Protein AF-A0AA88T5S4-F1 (afdb_monomer)

pLDDT: mean 87.25, std 14.92, range [42.31, 97.31]

Nearest PDB structures (foldseek):
  2m0r-assembly1_A  TM=7.352E-01  e=1.788E-03  Homo sapiens
  9bcf-assembly2_B  TM=6.773E-01  e=2.153E-01  Crocodylus porosus
  1xvj-assembly1_B  TM=6.888E-01  e=2.770E-01  Rattus norvegicus
  1rtp-assembly3_3  TM=6.844E-01  e=4.586E-01  Rattus rattus
  3fs7-assembly1_A  TM=6.512E-01  e=4.043E-01  Gallus gallus

Sequence (102 aa):
MAPKYTDLELAINTIVTQFHAASANEAPTLTVKEFQEMLSKELPSVNPKDEEGLNQMLKEMEVPEGQGVTFENFWKLVNSIASTQCGLLQKDKSVKCTCLLL

Mean predicted aligned error: 7.41 Å

Structure (mmCIF, N/CA/C/O backbone):
data_AF-A0AA88T5S4-F1
#
_entry.id   AF-A0AA88T5S4-F1
#
loop_
_atom_site.group_PDB
_atom_site.id
_atom_si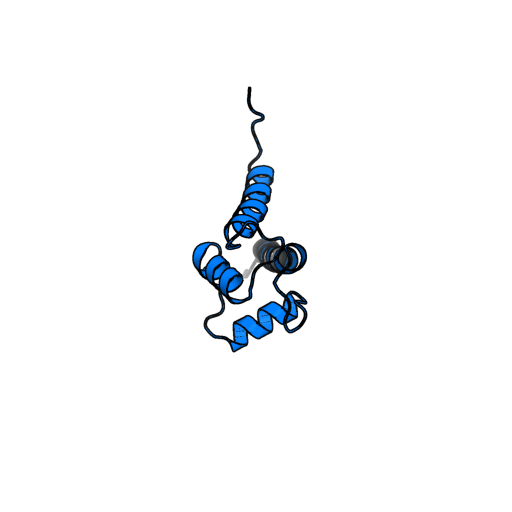te.type_symbol
_atom_site.label_atom_id
_atom_site.label_alt_id
_atom_site.label_comp_id
_atom_site.label_asym_id
_atom_site.label_entity_id
_atom_site.label_seq_id
_atom_site.pdbx_PDB_ins_code
_atom_site.Cartn_x
_atom_site.Cartn_y
_atom_site.Cartn_z
_atom_site.occupancy
_atom_site.B_iso_or_equiv
_atom_site.auth_seq_id
_atom_site.auth_comp_id
_atom_site.auth_asym_id
_atom_site.auth_atom_id
_atom_site.pdbx_PDB_model_num
ATOM 1 N N . MET A 1 1 ? 6.287 5.966 -32.352 1.00 54.28 1 MET A N 1
ATOM 2 C CA . MET A 1 1 ? 6.233 4.763 -31.494 1.00 54.28 1 MET A CA 1
ATOM 3 C C . MET A 1 1 ? 6.008 5.242 -30.074 1.00 54.28 1 MET A C 1
ATOM 5 O O . MET A 1 1 ? 6.761 6.104 -29.644 1.00 54.28 1 MET A O 1
ATOM 9 N N . ALA A 1 2 ? 4.963 4.775 -29.389 1.00 57.81 2 ALA A N 1
ATOM 10 C CA . ALA A 1 2 ? 4.841 5.027 -27.953 1.00 57.81 2 ALA A CA 1
ATOM 11 C C . ALA A 1 2 ? 6.004 4.315 -27.230 1.00 57.81 2 ALA A C 1
ATOM 13 O O . ALA A 1 2 ? 6.386 3.225 -27.673 1.00 57.81 2 ALA A O 1
ATOM 14 N N . PRO A 1 3 ? 6.609 4.916 -26.192 1.00 68.38 3 PRO A N 1
ATOM 15 C CA . PRO A 1 3 ? 7.680 4.268 -25.445 1.00 68.38 3 PRO A CA 1
ATOM 16 C C . PRO A 1 3 ? 7.172 2.946 -24.855 1.00 68.38 3 PRO A C 1
ATOM 18 O O . PRO A 1 3 ? 6.089 2.886 -24.275 1.00 68.38 3 PRO A O 1
ATOM 21 N N . LYS A 1 4 ? 7.936 1.867 -25.052 1.00 85.81 4 LYS A N 1
ATOM 22 C CA . LYS A 1 4 ? 7.633 0.564 -24.457 1.00 85.81 4 LYS A CA 1
ATOM 23 C C . LYS A 1 4 ? 8.149 0.576 -23.022 1.00 85.81 4 LYS A C 1
ATOM 25 O O . LYS A 1 4 ? 9.354 0.478 -22.819 1.00 85.81 4 LYS A O 1
ATOM 30 N N . TYR A 1 5 ? 7.240 0.711 -22.064 1.00 90.25 5 TYR A N 1
ATOM 31 C CA . TYR A 1 5 ? 7.565 0.617 -20.644 1.00 90.25 5 TYR A CA 1
ATOM 32 C C . TYR A 1 5 ? 8.008 -0.804 -20.276 1.00 90.25 5 TYR A C 1
ATOM 34 O O . TYR A 1 5 ? 7.487 -1.790 -20.806 1.00 90.25 5 TYR A O 1
ATOM 42 N N . THR A 1 6 ? 8.980 -0.897 -19.376 1.00 95.12 6 THR A N 1
ATOM 43 C CA . THR A 1 6 ? 9.389 -2.137 -18.707 1.00 95.12 6 THR A CA 1
ATOM 44 C C . THR A 1 6 ? 8.353 -2.565 -17.667 1.00 95.12 6 THR A C 1
ATOM 46 O O . THR A 1 6 ? 7.555 -1.753 -17.200 1.00 95.12 6 THR A O 1
ATOM 49 N N . ASP A 1 7 ? 8.397 -3.829 -17.241 1.00 95.75 7 ASP A N 1
ATOM 50 C CA . ASP A 1 7 ? 7.475 -4.347 -16.220 1.00 95.75 7 ASP A CA 1
ATOM 51 C C . ASP A 1 7 ? 7.573 -3.572 -14.894 1.00 95.75 7 ASP A C 1
ATOM 53 O O . ASP A 1 7 ? 6.567 -3.364 -14.221 1.00 95.75 7 ASP A O 1
ATOM 57 N N . LEU A 1 8 ? 8.768 -3.080 -14.539 1.00 96.31 8 LEU A N 1
ATOM 58 C CA . LEU A 1 8 ? 8.971 -2.264 -13.338 1.00 96.31 8 LEU A CA 1
ATOM 59 C C . LEU A 1 8 ? 8.347 -0.870 -13.474 1.00 96.31 8 LEU A C 1
ATOM 61 O O . LEU A 1 8 ? 7.690 -0.402 -12.547 1.00 96.31 8 LEU A O 1
ATOM 65 N N . GLU A 1 9 ? 8.506 -0.218 -14.627 1.00 95.38 9 GLU A N 1
ATOM 66 C CA . GLU A 1 9 ? 7.854 1.070 -14.895 1.00 95.38 9 GLU A CA 1
ATOM 67 C C . GLU A 1 9 ? 6.327 0.928 -14.909 1.00 95.38 9 GLU A C 1
ATOM 69 O O . GLU A 1 9 ? 5.623 1.780 -14.367 1.00 95.38 9 GLU A O 1
ATOM 74 N N . LEU A 1 10 ? 5.808 -0.169 -15.470 1.00 95.75 10 LEU A N 1
ATOM 75 C CA . LEU A 1 10 ? 4.378 -0.479 -15.456 1.00 95.75 10 LEU A CA 1
ATOM 76 C C . LEU A 1 10 ? 3.862 -0.758 -14.042 1.00 95.75 10 LEU A C 1
ATOM 78 O O . LEU A 1 10 ? 2.770 -0.302 -13.700 1.00 95.75 10 LEU A O 1
ATOM 82 N N . ALA A 1 11 ? 4.632 -1.455 -13.205 1.00 96.12 11 ALA A N 1
ATOM 83 C CA . ALA A 1 11 ? 4.273 -1.682 -11.808 1.00 96.12 11 ALA A CA 1
ATOM 84 C C . ALA A 1 11 ? 4.196 -0.360 -11.031 1.00 96.12 11 ALA A C 1
ATOM 86 O O . ALA A 1 11 ? 3.203 -0.113 -10.349 1.00 96.12 11 ALA A O 1
ATOM 87 N N . ILE A 1 12 ? 5.185 0.526 -11.191 1.00 96.38 12 ILE A N 1
ATOM 88 C CA . ILE A 1 12 ? 5.176 1.860 -10.569 1.00 96.38 12 ILE A CA 1
ATOM 89 C C . ILE A 1 12 ? 3.969 2.672 -11.054 1.00 96.38 12 ILE A C 1
ATOM 91 O O . ILE A 1 12 ? 3.241 3.233 -10.237 1.00 96.38 12 ILE A O 1
ATOM 95 N N . ASN A 1 13 ? 3.716 2.689 -12.365 1.00 95.38 13 ASN A N 1
ATOM 96 C CA . ASN A 1 13 ? 2.555 3.368 -12.940 1.00 95.38 13 ASN A CA 1
ATOM 97 C C . ASN A 1 13 ? 1.240 2.812 -12.367 1.00 95.38 13 ASN A C 1
ATOM 99 O O . ASN A 1 13 ? 0.359 3.576 -11.982 1.00 95.38 13 ASN A O 1
ATOM 103 N N . THR A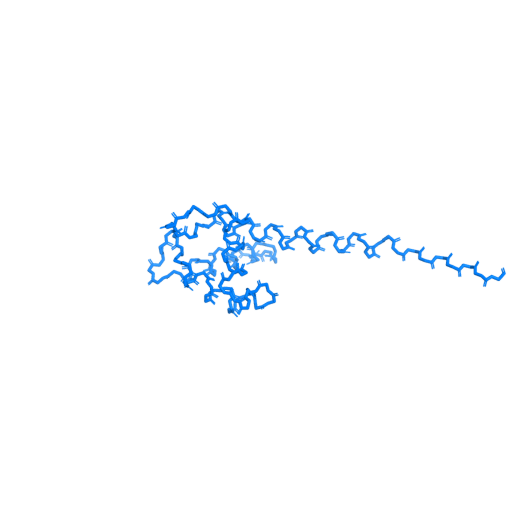 1 14 ? 1.132 1.489 -12.230 1.00 96.38 14 THR A N 1
ATOM 104 C CA . THR A 1 14 ? -0.045 0.842 -11.638 1.00 96.38 14 THR A CA 1
ATOM 105 C C . THR A 1 14 ? -0.252 1.293 -10.194 1.00 96.38 14 THR A C 1
ATOM 107 O O . THR A 1 14 ? -1.358 1.688 -9.847 1.00 96.38 14 THR A O 1
ATOM 110 N N . ILE A 1 15 ? 0.801 1.314 -9.371 1.00 96.25 15 ILE A N 1
ATOM 111 C CA . ILE A 1 15 ? 0.716 1.756 -7.969 1.00 96.25 15 ILE A CA 1
ATOM 112 C C . ILE A 1 15 ? 0.184 3.194 -7.879 1.00 96.25 15 ILE A C 1
ATOM 114 O O . ILE A 1 15 ? -0.732 3.467 -7.105 1.00 96.25 15 ILE A O 1
ATOM 118 N N . VAL A 1 16 ? 0.728 4.104 -8.692 1.00 95.25 16 VAL A N 1
ATOM 119 C CA . VAL A 1 16 ? 0.308 5.515 -8.715 1.00 95.25 16 VAL A CA 1
ATOM 120 C C . VAL A 1 16 ? -1.127 5.659 -9.227 1.00 95.25 16 VAL A C 1
ATOM 122 O O . VAL A 1 16 ? -1.940 6.347 -8.612 1.00 95.25 16 VAL A O 1
ATOM 125 N N . THR A 1 17 ? -1.456 4.984 -10.329 1.00 94.50 17 THR A N 1
ATOM 126 C CA . THR A 1 17 ? -2.769 5.082 -10.977 1.00 94.50 17 THR A CA 1
ATOM 127 C C . THR A 1 17 ? -3.880 4.531 -10.092 1.00 94.50 17 THR A C 1
ATOM 129 O O . THR A 1 17 ? -4.923 5.168 -9.979 1.00 94.50 17 THR A O 1
ATOM 132 N N . GLN A 1 18 ? -3.671 3.387 -9.430 1.00 95.31 18 GLN A N 1
ATOM 133 C CA . GLN A 1 18 ? -4.695 2.814 -8.552 1.00 95.31 18 GLN A CA 1
ATOM 134 C C . GLN A 1 18 ? -4.944 3.686 -7.321 1.00 95.31 18 GLN A C 1
ATOM 136 O O . GLN A 1 18 ? -6.096 3.868 -6.933 1.00 95.31 18 GLN A O 1
ATOM 141 N N . PHE A 1 19 ? -3.892 4.284 -6.751 1.00 95.25 19 PHE A N 1
ATOM 142 C CA . PHE A 1 19 ? -4.052 5.231 -5.650 1.00 95.25 19 PHE A CA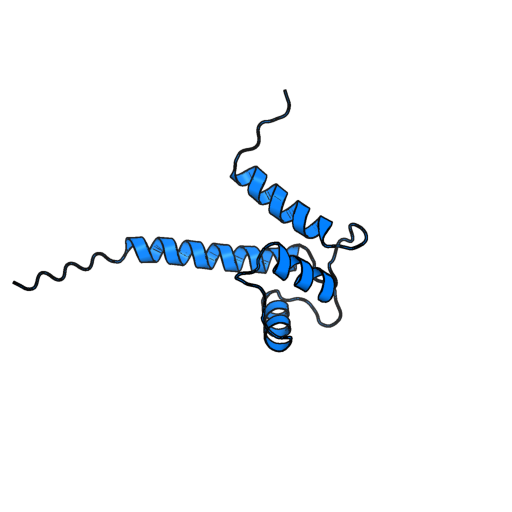 1
ATOM 143 C C . PHE A 1 19 ? -4.876 6.453 -6.070 1.00 95.25 19 PHE A C 1
ATOM 145 O O . PHE A 1 19 ? -5.833 6.813 -5.389 1.00 95.25 19 PHE A O 1
ATOM 152 N N . HIS A 1 20 ? -4.557 7.061 -7.217 1.00 93.62 20 HIS A N 1
ATOM 153 C CA . HIS A 1 20 ? -5.325 8.199 -7.730 1.00 93.62 20 HIS A CA 1
ATOM 154 C C . HIS A 1 20 ? -6.782 7.830 -8.038 1.00 93.62 20 HIS A C 1
ATOM 156 O O . HIS A 1 20 ? -7.694 8.566 -7.655 1.00 93.62 20 HIS A O 1
ATOM 162 N N . ALA A 1 21 ? -7.008 6.677 -8.675 1.00 93.69 21 ALA A N 1
ATOM 163 C CA . ALA A 1 21 ? -8.336 6.203 -9.060 1.00 93.69 21 ALA A CA 1
ATOM 164 C C . ALA A 1 21 ? -9.232 5.835 -7.865 1.00 93.69 21 ALA A C 1
ATOM 166 O O . ALA A 1 21 ? -10.452 5.797 -8.014 1.00 93.69 21 ALA A O 1
ATOM 167 N N . ALA A 1 22 ? -8.649 5.559 -6.695 1.00 94.56 22 ALA A N 1
ATOM 168 C CA . ALA A 1 22 ? -9.399 5.282 -5.474 1.00 94.56 22 ALA A CA 1
ATOM 169 C C . ALA A 1 22 ? -10.021 6.538 -4.842 1.00 94.56 22 ALA A C 1
ATOM 171 O O . ALA A 1 22 ? -10.930 6.421 -4.024 1.00 94.56 22 ALA A O 1
ATOM 172 N N . SER A 1 23 ? -9.547 7.733 -5.201 1.00 90.81 23 SER A N 1
ATOM 173 C CA . SER A 1 23 ? -10.107 8.982 -4.686 1.00 90.81 23 SER A CA 1
ATOM 174 C C . SER A 1 23 ? -11.350 9.384 -5.484 1.00 90.81 23 SER A C 1
ATOM 176 O O . SER A 1 23 ? -11.340 9.376 -6.716 1.00 90.81 23 SER A O 1
ATOM 178 N N . ALA A 1 24 ? -12.420 9.806 -4.808 1.00 78.94 24 ALA A N 1
ATOM 179 C CA . ALA A 1 24 ? -13.687 10.141 -5.462 1.00 78.94 24 ALA A CA 1
ATOM 180 C C . ALA A 1 24 ? -13.618 11.356 -6.417 1.00 78.94 24 ALA A C 1
ATOM 182 O O . ALA A 1 24 ? -14.591 11.610 -7.122 1.00 78.94 24 ALA A O 1
ATOM 183 N N . ASN A 1 25 ? -12.506 12.107 -6.454 1.00 81.56 25 ASN A N 1
ATOM 184 C CA . ASN A 1 25 ? -12.318 13.304 -7.292 1.00 81.56 25 ASN A CA 1
ATOM 185 C C . ASN A 1 25 ? -10.852 13.534 -7.719 1.00 81.56 25 ASN A C 1
ATOM 187 O O . ASN A 1 25 ? -10.423 14.684 -7.812 1.00 81.56 25 ASN A O 1
ATOM 191 N N . GLU A 1 26 ? -10.054 12.477 -7.890 1.00 78.88 26 GLU A N 1
ATOM 192 C CA . GLU A 1 26 ? -8.600 12.604 -8.141 1.00 78.88 26 GLU A CA 1
ATOM 193 C C . GLU A 1 26 ? -7.883 13.447 -7.063 1.00 78.88 26 GLU A C 1
ATOM 195 O O . GLU A 1 26 ? -6.896 14.142 -7.317 1.00 78.88 26 GLU A O 1
ATOM 200 N N . ALA A 1 27 ? -8.414 13.401 -5.838 1.00 87.75 27 ALA A N 1
ATOM 201 C CA . ALA A 1 27 ? -7.903 14.140 -4.702 1.00 87.75 27 ALA A CA 1
ATOM 202 C C . ALA A 1 27 ? -6.488 13.654 -4.336 1.00 87.75 27 ALA A C 1
ATOM 204 O O . ALA A 1 27 ? -6.158 12.481 -4.520 1.00 87.75 27 ALA A O 1
ATOM 205 N N . PRO A 1 28 ? -5.640 14.527 -3.762 1.00 90.19 28 PRO A N 1
ATOM 206 C CA . PRO A 1 28 ? -4.278 14.157 -3.371 1.00 90.19 28 PRO A CA 1
ATOM 207 C C . PRO A 1 28 ? -4.226 13.178 -2.184 1.00 90.19 28 PRO A C 1
ATOM 209 O O . PRO A 1 28 ? -3.150 12.687 -1.833 1.00 90.19 28 PRO A O 1
ATOM 212 N N . THR A 1 29 ? -5.364 12.924 -1.536 1.00 95.00 29 THR A N 1
ATOM 213 C CA . THR A 1 29 ? -5.493 12.034 -0.384 1.00 95.00 29 THR A CA 1
ATOM 214 C C . THR A 1 29 ? -6.738 11.165 -0.505 1.00 95.00 29 THR A C 1
ATOM 216 O O . THR A 1 29 ? -7.718 11.545 -1.145 1.00 95.00 29 THR A O 1
ATOM 219 N N . LEU A 1 30 ? -6.695 10.009 0.152 1.00 96.56 30 LEU A N 1
ATOM 220 C CA . LEU A 1 30 ? -7.833 9.115 0.324 1.00 96.56 30 LEU A CA 1
ATOM 221 C C . LEU A 1 30 ? -8.404 9.277 1.726 1.00 96.56 30 LEU A C 1
ATOM 223 O O . LEU A 1 30 ? -7.670 9.319 2.714 1.00 96.56 30 LEU A O 1
ATOM 227 N N . THR A 1 31 ? -9.721 9.310 1.849 1.00 95.50 31 THR A N 1
ATOM 228 C CA . THR A 1 31 ? -10.367 9.044 3.135 1.00 95.50 31 THR A CA 1
ATOM 229 C C . THR A 1 31 ? -10.043 7.620 3.594 1.00 95.50 31 THR A C 1
ATOM 231 O O . THR A 1 31 ? -9.711 6.748 2.792 1.00 95.50 31 THR A O 1
ATOM 234 N N . VAL A 1 32 ? -10.176 7.349 4.896 1.00 93.94 32 VAL A N 1
ATOM 235 C CA . VAL A 1 32 ? -9.969 5.994 5.445 1.00 93.94 32 VAL A CA 1
ATOM 236 C C . VAL A 1 32 ? -10.852 4.960 4.736 1.00 93.94 32 VAL A C 1
ATOM 238 O O . VAL A 1 32 ? -10.408 3.847 4.469 1.00 93.94 32 VAL A O 1
ATOM 241 N N . LYS A 1 33 ? -12.077 5.351 4.371 1.00 93.94 33 LYS A N 1
ATOM 242 C CA . LYS A 1 33 ? -13.018 4.491 3.656 1.00 93.94 33 LYS A CA 1
ATOM 243 C C . LYS A 1 33 ? -12.563 4.196 2.223 1.00 93.94 33 LYS A C 1
ATOM 245 O O . LYS A 1 33 ? -12.506 3.032 1.847 1.00 93.94 33 LYS A O 1
ATOM 250 N N . GLU A 1 34 ? -12.202 5.219 1.448 1.00 95.94 34 GLU A N 1
ATOM 251 C CA . GLU A 1 34 ? -11.672 5.039 0.083 1.00 95.94 34 GLU A CA 1
ATOM 252 C C . GLU A 1 34 ? -10.396 4.190 0.090 1.00 95.94 34 GLU A C 1
ATOM 254 O O . GLU A 1 34 ? -10.221 3.303 -0.744 1.00 95.94 34 GLU A O 1
ATOM 259 N N . PHE A 1 35 ? -9.526 4.405 1.080 1.00 96.06 35 PHE A N 1
ATOM 260 C CA . PHE A 1 35 ? -8.330 3.594 1.265 1.00 96.06 35 PHE A CA 1
ATOM 261 C C . PHE A 1 35 ? -8.671 2.126 1.559 1.00 96.06 35 PHE A C 1
ATOM 263 O O . PHE A 1 35 ? -8.108 1.230 0.932 1.00 96.06 35 PHE A O 1
ATOM 270 N N . GLN A 1 36 ? -9.624 1.856 2.454 1.00 95.06 36 GLN A N 1
ATOM 271 C CA . GLN A 1 36 ? -10.069 0.493 2.762 1.00 95.06 36 GLN A CA 1
ATOM 272 C C . GLN A 1 36 ? -10.716 -0.201 1.549 1.00 95.06 36 GLN A C 1
ATOM 274 O O . GLN A 1 36 ? -10.492 -1.392 1.314 1.00 95.06 36 GLN A O 1
ATOM 279 N N . GLU A 1 37 ? -11.493 0.530 0.750 1.00 94.88 37 GLU A N 1
ATOM 280 C CA . GLU A 1 37 ? -12.069 0.024 -0.501 1.00 94.88 37 GLU A CA 1
ATOM 281 C C . GLU A 1 37 ? -10.970 -0.314 -1.522 1.00 94.88 37 GLU A C 1
ATOM 283 O O . GLU A 1 37 ? -10.990 -1.398 -2.113 1.00 94.88 37 GLU A O 1
ATOM 288 N N . MET A 1 38 ? -9.961 0.553 -1.663 1.00 95.81 38 MET A N 1
ATOM 289 C CA . MET A 1 38 ? -8.788 0.300 -2.505 1.00 95.81 38 MET A CA 1
ATOM 290 C C . MET A 1 38 ? -8.039 -0.961 -2.066 1.00 95.81 38 MET A C 1
ATOM 292 O O . MET A 1 38 ? -7.740 -1.812 -2.903 1.00 95.81 38 MET A O 1
ATOM 296 N N . LEU A 1 39 ? -7.767 -1.121 -0.765 1.00 95.75 39 LEU A N 1
ATOM 297 C CA . LEU A 1 39 ? -7.111 -2.319 -0.230 1.00 95.75 39 LEU A CA 1
ATOM 298 C C . LEU A 1 39 ? -7.919 -3.581 -0.523 1.00 95.75 39 LEU A C 1
ATOM 300 O O . LEU A 1 39 ? -7.362 -4.583 -0.964 1.00 95.75 39 LEU A O 1
ATOM 304 N N . SER A 1 40 ? -9.235 -3.523 -0.330 1.00 95.00 40 SER A N 1
ATOM 305 C CA . SER A 1 40 ? -10.126 -4.657 -0.586 1.00 95.00 40 SER A CA 1
ATOM 306 C C . SER A 1 40 ? -10.090 -5.109 -2.051 1.00 95.00 40 SER A C 1
ATOM 308 O O . SER A 1 40 ? -10.218 -6.302 -2.326 1.00 95.00 40 SER A O 1
ATOM 310 N N . LYS A 1 41 ? -9.912 -4.169 -2.986 1.00 94.81 41 LYS A N 1
ATOM 311 C CA . LYS A 1 41 ? -9.927 -4.423 -4.431 1.00 94.81 41 LYS A CA 1
ATOM 312 C C . LYS A 1 41 ? -8.558 -4.811 -4.991 1.00 94.81 41 LYS A C 1
ATOM 314 O O . LYS A 1 41 ? -8.455 -5.789 -5.725 1.00 94.81 41 LYS A O 1
ATOM 319 N N . GLU A 1 42 ? -7.525 -4.044 -4.659 1.00 95.31 42 GLU A N 1
ATOM 320 C CA . GLU A 1 42 ? -6.203 -4.145 -5.289 1.00 95.31 42 GLU A CA 1
ATOM 321 C C . GLU A 1 42 ? -5.220 -4.990 -4.462 1.00 95.31 42 GLU A C 1
ATOM 323 O O . GLU A 1 42 ? -4.298 -5.586 -5.015 1.00 95.31 42 GLU A O 1
ATOM 328 N N . LEU A 1 43 ? -5.412 -5.076 -3.139 1.00 95.06 43 LEU A N 1
ATOM 329 C CA . LEU A 1 43 ? -4.516 -5.784 -2.214 1.00 95.06 43 LEU A CA 1
ATOM 330 C C . LEU A 1 43 ? -5.297 -6.648 -1.194 1.00 95.06 43 LEU A C 1
ATOM 332 O O . LEU A 1 43 ? -5.095 -6.526 0.018 1.00 95.06 43 LEU A O 1
ATOM 336 N N . PRO A 1 44 ? -6.172 -7.573 -1.635 1.00 94.25 44 PRO A N 1
ATOM 337 C CA . PRO A 1 44 ? -7.077 -8.305 -0.741 1.00 94.25 44 PRO A CA 1
ATOM 338 C C . PRO A 1 44 ? -6.359 -9.169 0.309 1.00 94.25 44 PRO A C 1
ATOM 340 O O . PRO A 1 44 ? -6.933 -9.476 1.350 1.00 94.25 44 PRO A O 1
ATOM 343 N N . SER A 1 45 ? -5.107 -9.564 0.059 1.00 90.81 45 SER A N 1
ATOM 344 C CA . SER A 1 45 ? -4.297 -10.353 0.995 1.00 90.81 45 SER A CA 1
ATOM 345 C C . SER A 1 45 ? -3.764 -9.555 2.186 1.00 90.81 45 SER A C 1
ATOM 347 O O . SER A 1 45 ? -3.440 -10.162 3.205 1.00 90.81 45 SER A O 1
ATOM 349 N N . VAL A 1 46 ? -3.660 -8.227 2.068 1.00 89.62 46 VAL A N 1
ATOM 350 C CA . VAL A 1 46 ? -3.181 -7.345 3.148 1.00 89.62 46 VAL A CA 1
ATOM 351 C C . VAL A 1 46 ? -4.316 -6.545 3.780 1.00 89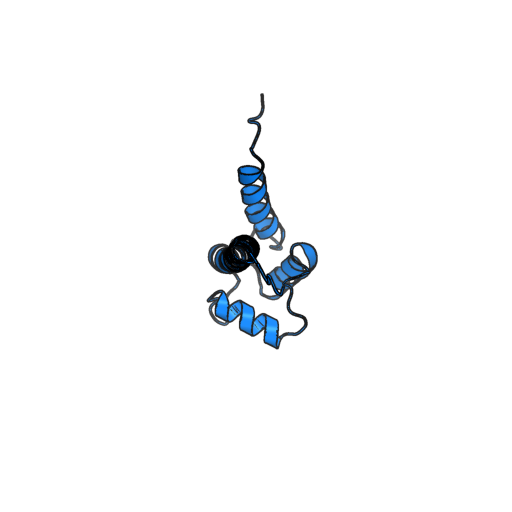.62 46 VAL A C 1
ATOM 353 O O . VAL A 1 46 ? -4.099 -5.887 4.789 1.00 89.62 46 VAL A O 1
ATOM 356 N N . ASN A 1 47 ? -5.520 -6.605 3.207 1.00 91.19 47 ASN A N 1
ATOM 357 C CA . ASN A 1 47 ? -6.680 -5.886 3.705 1.00 91.19 47 ASN A CA 1
ATOM 358 C C . ASN A 1 47 ? -7.050 -6.338 5.137 1.00 91.19 47 ASN A C 1
ATOM 360 O O . ASN A 1 47 ? -7.305 -7.531 5.351 1.00 91.19 47 ASN A O 1
ATOM 364 N N . PRO A 1 48 ? -7.107 -5.417 6.116 1.00 92.00 48 PRO A N 1
ATOM 365 C CA . PRO A 1 48 ? -7.557 -5.723 7.470 1.00 92.00 48 PRO A CA 1
ATOM 366 C C . PRO A 1 48 ? -8.997 -6.248 7.497 1.00 92.00 48 PRO A C 1
ATOM 368 O O . PRO A 1 48 ? -9.850 -5.809 6.727 1.00 92.00 48 PRO A O 1
ATOM 371 N N . LYS A 1 49 ? -9.281 -7.189 8.405 1.00 89.38 49 LYS A N 1
ATOM 372 C CA . LYS A 1 49 ? -10.619 -7.796 8.546 1.00 89.38 49 LYS A CA 1
ATOM 373 C C . LYS A 1 49 ? -11.563 -6.994 9.441 1.00 89.38 49 LYS A C 1
ATOM 375 O O . LYS A 1 49 ? -12.769 -7.217 9.392 1.00 89.38 49 LYS A O 1
ATOM 380 N N . ASP A 1 50 ? -11.014 -6.103 10.255 1.00 92.12 50 ASP A N 1
ATOM 381 C CA . ASP A 1 50 ? -11.724 -5.309 11.248 1.00 92.12 50 ASP A CA 1
ATOM 382 C C . ASP A 1 50 ? -11.146 -3.887 11.332 1.00 92.12 50 ASP A C 1
ATOM 384 O O . ASP A 1 50 ? -10.093 -3.570 10.769 1.00 92.12 50 ASP A O 1
ATOM 388 N N . GLU A 1 51 ? -11.878 -3.009 12.018 1.00 90.81 51 GLU A N 1
ATOM 389 C CA . GLU A 1 51 ? -11.492 -1.607 12.197 1.00 90.81 51 GLU A CA 1
ATOM 390 C C . GLU A 1 51 ? -10.231 -1.453 13.055 1.00 90.81 51 GLU A C 1
ATOM 392 O O . GLU A 1 51 ? -9.463 -0.515 12.854 1.00 90.81 51 GLU A O 1
ATOM 397 N N . GLU A 1 52 ? -9.983 -2.367 13.996 1.00 93.50 52 GLU A N 1
ATOM 398 C CA . GLU A 1 52 ? -8.793 -2.325 14.848 1.00 93.50 52 GLU A CA 1
ATOM 399 C C . GLU A 1 52 ? -7.518 -2.556 14.026 1.00 93.50 52 GLU A C 1
ATOM 401 O O . GLU A 1 52 ? -6.578 -1.760 14.107 1.00 93.50 52 GLU A O 1
ATOM 406 N N . GLY A 1 53 ? -7.516 -3.572 13.161 1.00 94.12 53 GLY A N 1
ATOM 407 C CA . GLY A 1 53 ? -6.427 -3.842 12.229 1.00 94.12 53 GLY A CA 1
ATOM 408 C C . GLY A 1 53 ? -6.222 -2.711 11.223 1.00 94.12 53 GLY A C 1
ATOM 409 O O . GLY A 1 53 ? -5.079 -2.371 10.913 1.00 94.12 53 GLY A O 1
ATOM 410 N N . LEU A 1 54 ? -7.302 -2.075 10.755 1.00 94.56 54 LEU A N 1
ATOM 411 C CA . LEU A 1 54 ? -7.203 -0.892 9.896 1.00 94.56 54 LEU A CA 1
ATOM 412 C C . LEU A 1 54 ? -6.556 0.284 10.630 1.00 94.56 54 LEU A C 1
ATOM 414 O O . LEU A 1 54 ? -5.628 0.898 10.106 1.00 94.56 54 LEU A O 1
ATOM 418 N N . ASN A 1 55 ? -6.983 0.567 11.858 1.00 93.38 55 ASN A N 1
ATOM 419 C CA . ASN A 1 55 ? -6.409 1.637 12.670 1.00 93.38 55 ASN A CA 1
ATOM 420 C C . ASN A 1 55 ? -4.928 1.391 12.980 1.00 93.38 55 ASN A C 1
ATOM 422 O O . ASN A 1 55 ? -4.129 2.328 12.949 1.00 93.38 55 ASN A O 1
ATOM 426 N N . GLN A 1 56 ? -4.545 0.142 13.247 1.00 94.56 56 GLN A N 1
ATOM 427 C CA . GLN A 1 56 ? -3.147 -0.231 13.449 1.00 94.56 56 GLN A CA 1
ATOM 428 C C . GLN A 1 56 ? -2.321 -0.025 12.171 1.00 94.56 56 GLN A C 1
ATOM 430 O O . GLN A 1 56 ? -1.255 0.588 12.227 1.00 94.56 56 GLN A O 1
ATOM 435 N N . MET A 1 57 ? -2.840 -0.442 11.014 1.00 95.44 57 MET A N 1
ATOM 436 C CA . MET A 1 57 ? -2.189 -0.219 9.720 1.00 95.44 57 MET A CA 1
ATOM 437 C C . MET A 1 57 ? -1.999 1.275 9.420 1.00 95.44 57 MET A C 1
ATOM 439 O O . MET A 1 57 ? -0.915 1.689 9.014 1.00 95.44 57 MET A O 1
ATOM 443 N N . LEU A 1 58 ? -3.019 2.106 9.659 1.00 96.00 58 LEU A N 1
ATOM 444 C CA . LEU A 1 58 ? -2.924 3.557 9.466 1.00 96.00 58 LEU A CA 1
ATOM 445 C C . LEU A 1 58 ? -1.843 4.184 10.360 1.00 96.00 58 LEU A C 1
ATOM 447 O O . LEU A 1 58 ? -1.109 5.061 9.904 1.00 96.00 58 LEU A O 1
ATOM 451 N N . LYS A 1 59 ? -1.698 3.706 11.602 1.00 95.19 59 LYS A N 1
ATOM 452 C CA . LYS A 1 59 ? -0.625 4.139 12.512 1.00 95.19 59 LYS A CA 1
ATOM 453 C C . LYS A 1 59 ? 0.759 3.730 12.013 1.00 95.19 59 LYS A C 1
ATOM 455 O O . LYS A 1 59 ? 1.672 4.546 12.061 1.00 95.19 59 LYS A O 1
ATOM 460 N N . GLU A 1 60 ? 0.920 2.509 11.509 1.00 94.25 60 GLU A N 1
ATOM 461 C CA . GLU A 1 60 ? 2.189 2.028 10.932 1.00 94.25 60 GLU A CA 1
ATOM 462 C C . GLU A 1 60 ? 2.590 2.795 9.668 1.00 94.25 60 GLU A C 1
ATOM 464 O O . GLU A 1 60 ? 3.773 3.003 9.404 1.00 94.25 60 GLU A O 1
ATOM 469 N N . MET A 1 61 ? 1.601 3.262 8.910 1.00 96.62 61 MET A N 1
ATOM 470 C CA . MET A 1 61 ? 1.787 4.168 7.777 1.0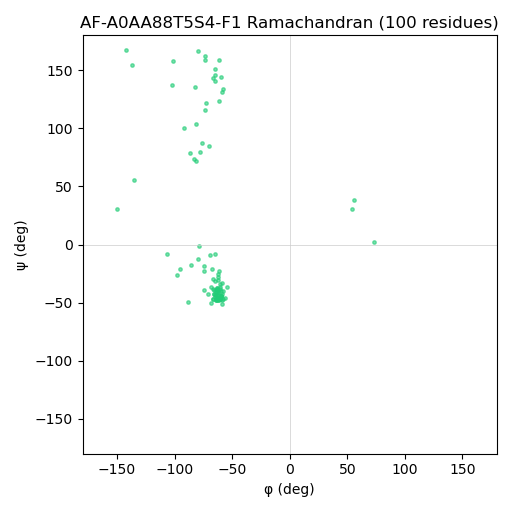0 96.62 61 MET A CA 1
ATOM 471 C C . MET A 1 61 ? 2.002 5.632 8.205 1.00 96.62 61 MET A C 1
ATOM 473 O O . MET A 1 61 ? 2.207 6.499 7.353 1.00 96.62 61 MET A O 1
ATOM 477 N N . GLU A 1 62 ? 1.969 5.911 9.510 1.00 96.62 62 GLU A N 1
ATOM 478 C CA . GLU A 1 62 ? 2.099 7.237 10.119 1.00 96.62 62 GLU A CA 1
ATOM 479 C C . GLU A 1 62 ? 1.064 8.242 9.584 1.00 96.62 62 GLU A C 1
ATOM 481 O O . GLU A 1 62 ? 1.364 9.416 9.366 1.00 96.62 62 GLU A O 1
ATOM 486 N N . VAL A 1 63 ? -0.169 7.778 9.356 1.00 96.00 63 VAL A N 1
ATOM 487 C CA . VAL A 1 63 ? -1.294 8.640 8.980 1.00 96.00 63 VAL A CA 1
ATOM 488 C C . VAL A 1 63 ? -1.724 9.446 10.212 1.00 96.00 63 VAL A C 1
ATOM 490 O O . VAL A 1 63 ? -2.092 8.843 11.225 1.00 96.00 63 VAL A O 1
ATOM 493 N N . PRO A 1 64 ? -1.708 10.791 10.165 1.00 91.56 64 PRO A N 1
ATOM 494 C CA . PRO A 1 64 ? -2.156 11.600 11.293 1.00 91.56 64 PRO A CA 1
ATOM 495 C C . PRO A 1 64 ? -3.649 11.406 11.577 1.00 91.56 64 PRO A C 1
ATOM 497 O O . PRO A 1 64 ? -4.456 11.256 10.657 1.00 91.56 64 PRO A O 1
ATOM 500 N N . GLU A 1 65 ? -4.036 11.466 12.852 1.00 87.75 65 GLU A N 1
ATOM 501 C CA . GLU A 1 65 ? -5.442 11.342 13.246 1.00 87.75 65 GLU A CA 1
ATOM 502 C C . GLU A 1 65 ? -6.315 12.411 12.569 1.00 87.75 65 GLU A C 1
ATOM 504 O O . GLU A 1 65 ? -5.973 13.594 12.519 1.00 87.75 65 GLU A O 1
ATOM 509 N N . GLY A 1 66 ? -7.458 11.981 12.028 1.00 85.81 66 GLY A N 1
ATOM 510 C CA . GLY A 1 66 ? -8.410 12.857 11.339 1.00 85.81 66 GLY A CA 1
ATOM 511 C C . GLY A 1 66 ? -7.972 13.336 9.950 1.00 85.81 66 GLY A C 1
ATOM 512 O O . GLY A 1 66 ? -8.709 14.098 9.325 1.00 85.81 66 GLY A O 1
ATOM 513 N N . GLN A 1 67 ? -6.812 12.903 9.447 1.00 91.12 67 GLN A N 1
ATOM 514 C CA . GLN A 1 67 ? -6.350 13.218 8.095 1.00 91.12 67 GLN A CA 1
ATOM 515 C C . GLN A 1 67 ? -6.568 12.053 7.126 1.00 91.12 67 GLN A C 1
ATOM 517 O O . GLN A 1 67 ? -6.703 10.894 7.516 1.00 91.12 67 GLN A O 1
ATOM 522 N N . GLY A 1 68 ? -6.609 12.381 5.835 1.00 93.38 68 GLY A N 1
ATOM 523 C CA . GLY A 1 68 ? -6.620 11.384 4.772 1.00 93.38 68 GLY A CA 1
ATOM 524 C C . GLY A 1 68 ? -5.254 10.718 4.587 1.00 93.38 68 GLY A C 1
ATOM 525 O O . GLY A 1 68 ? -4.207 11.263 4.940 1.00 93.38 68 GLY A O 1
ATOM 526 N N . VAL A 1 69 ? -5.262 9.541 3.978 1.00 97.06 69 VAL A N 1
ATOM 527 C CA . VAL A 1 69 ? -4.069 8.808 3.567 1.00 97.06 69 VAL A CA 1
ATOM 528 C C . VAL A 1 69 ? -3.468 9.505 2.348 1.00 97.06 69 VAL A C 1
ATOM 530 O O . VAL A 1 69 ? -4.098 9.574 1.296 1.00 97.06 69 VAL A O 1
ATOM 533 N N . THR A 1 70 ? -2.257 10.045 2.481 1.00 96.81 70 THR A N 1
ATOM 534 C CA . THR A 1 70 ? -1.483 10.592 1.358 1.00 96.81 70 THR A CA 1
ATOM 535 C C . THR A 1 70 ? -0.808 9.468 0.569 1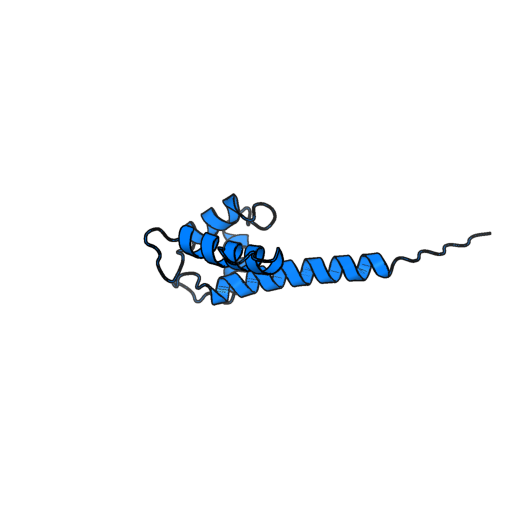.00 96.81 70 THR A C 1
ATOM 537 O O . THR A 1 70 ? -0.674 8.341 1.059 1.00 96.81 70 THR A O 1
ATOM 540 N N . PHE A 1 71 ? -0.309 9.776 -0.631 1.00 96.19 71 PHE A N 1
ATOM 541 C CA . PHE A 1 71 ? 0.492 8.813 -1.391 1.00 96.19 71 PHE A CA 1
ATOM 542 C C . PHE A 1 71 ? 1.762 8.388 -0.636 1.00 96.19 71 PHE A C 1
ATOM 544 O O . PHE A 1 71 ? 2.131 7.221 -0.677 1.00 96.19 71 PHE A O 1
ATOM 551 N N . GLU A 1 72 ? 2.406 9.297 0.106 1.00 96.50 72 GLU A N 1
ATOM 552 C CA . GLU A 1 72 ? 3.581 8.964 0.927 1.00 96.50 72 GLU A CA 1
ATOM 553 C C . GLU A 1 72 ? 3.246 7.951 2.027 1.00 96.50 72 GLU A C 1
ATOM 555 O O . GLU A 1 72 ? 4.003 7.003 2.246 1.00 96.50 72 GLU A O 1
ATOM 560 N N . ASN A 1 73 ? 2.089 8.104 2.678 1.00 97.31 73 ASN A N 1
ATOM 561 C CA . ASN A 1 73 ? 1.617 7.146 3.675 1.00 97.31 73 ASN A CA 1
ATOM 562 C C . ASN A 1 73 ? 1.378 5.780 3.020 1.00 97.31 73 ASN A C 1
ATOM 564 O O . ASN A 1 73 ? 1.881 4.764 3.499 1.00 97.31 73 ASN A O 1
ATOM 568 N N . PHE A 1 74 ? 0.680 5.750 1.880 1.00 96.81 74 PHE A N 1
ATOM 569 C CA . PHE A 1 74 ? 0.473 4.530 1.094 1.00 96.81 74 PHE A CA 1
ATOM 570 C C . PHE A 1 74 ? 1.789 3.875 0.646 1.00 96.81 74 PHE A C 1
ATOM 572 O O . PHE A 1 74 ? 1.937 2.655 0.737 1.00 96.81 74 PHE A O 1
ATOM 579 N N . TRP A 1 75 ? 2.782 4.662 0.236 1.00 97.06 75 TRP A N 1
ATOM 580 C CA . TRP A 1 75 ? 4.080 4.143 -0.187 1.00 97.06 75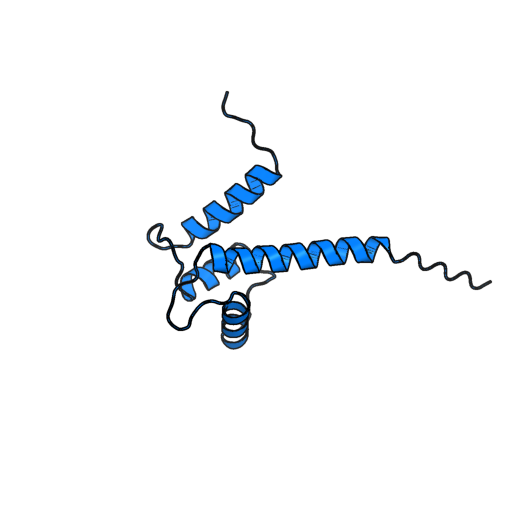 TRP A CA 1
ATOM 581 C C . TRP A 1 75 ? 4.814 3.400 0.937 1.00 97.06 75 TRP A C 1
ATOM 583 O O . TRP A 1 75 ? 5.512 2.421 0.668 1.00 97.06 75 TRP A O 1
ATOM 593 N N . LYS A 1 76 ? 4.611 3.781 2.206 1.00 97.25 76 LYS A N 1
ATOM 594 C CA . LYS A 1 76 ? 5.149 3.027 3.355 1.00 97.25 76 LYS A CA 1
ATOM 595 C C . LYS A 1 76 ? 4.566 1.617 3.434 1.00 97.25 76 LYS A C 1
ATOM 597 O O . LYS A 1 76 ? 5.319 0.674 3.682 1.00 97.25 76 LYS A O 1
ATOM 602 N N . LEU A 1 77 ? 3.272 1.444 3.149 1.00 96.19 77 LEU A N 1
ATOM 603 C CA . LEU A 1 77 ? 2.651 0.118 3.056 1.00 96.19 77 LEU A CA 1
ATOM 604 C C . LEU A 1 77 ? 3.256 -0.694 1.903 1.00 96.19 77 LEU A C 1
ATOM 606 O O . LEU A 1 77 ? 3.661 -1.839 2.108 1.00 96.19 77 LEU A O 1
ATOM 610 N N . VAL A 1 78 ? 3.382 -0.096 0.714 1.00 96.19 78 VAL A N 1
ATOM 611 C CA . VAL A 1 78 ? 4.016 -0.744 -0.451 1.00 96.19 78 VAL A CA 1
ATOM 612 C C . VAL A 1 78 ? 5.439 -1.196 -0.112 1.00 96.19 78 VAL A C 1
ATOM 614 O O . VAL A 1 78 ? 5.807 -2.344 -0.372 1.00 96.19 78 VAL A O 1
ATOM 617 N N . ASN A 1 79 ? 6.221 -0.330 0.533 1.00 96.25 79 ASN A N 1
ATOM 618 C CA . ASN A 1 79 ? 7.571 -0.643 0.984 1.00 96.25 79 ASN A CA 1
ATOM 619 C C . ASN A 1 79 ? 7.594 -1.786 2.013 1.00 96.25 79 ASN A C 1
ATOM 621 O O . ASN A 1 79 ? 8.441 -2.673 1.912 1.00 96.25 79 ASN A O 1
ATOM 625 N N . SER A 1 80 ? 6.664 -1.809 2.973 1.00 94.94 80 SER A N 1
ATOM 626 C CA . SER A 1 80 ? 6.541 -2.887 3.967 1.00 94.94 80 SER A CA 1
ATOM 627 C C . SER A 1 80 ? 6.242 -4.243 3.311 1.00 94.94 80 SER A C 1
ATOM 629 O O . SER A 1 80 ? 6.920 -5.245 3.576 1.00 94.94 80 SER A O 1
ATOM 631 N N . ILE A 1 81 ? 5.298 -4.265 2.366 1.00 94.06 81 ILE A N 1
ATOM 632 C CA . ILE A 1 81 ? 4.936 -5.457 1.588 1.00 94.06 81 ILE A CA 1
ATOM 633 C C . ILE A 1 81 ? 6.133 -5.946 0.760 1.00 94.06 81 ILE A C 1
ATOM 635 O O . ILE A 1 81 ? 6.467 -7.133 0.786 1.00 94.06 81 ILE A O 1
ATOM 639 N N . ALA A 1 82 ? 6.805 -5.042 0.044 1.00 94.50 82 ALA A N 1
ATOM 640 C CA . ALA A 1 82 ? 7.972 -5.371 -0.772 1.00 94.50 82 ALA A CA 1
ATOM 641 C C . ALA A 1 82 ? 9.154 -5.864 0.079 1.00 94.50 82 ALA A C 1
ATOM 643 O O . ALA A 1 82 ? 9.811 -6.841 -0.283 1.00 94.50 82 ALA A O 1
ATOM 644 N N . SER A 1 83 ? 9.395 -5.240 1.235 1.00 94.31 83 SER A N 1
ATOM 645 C CA . SER A 1 83 ? 10.458 -5.628 2.171 1.00 94.31 83 SER A CA 1
ATOM 646 C C . SER A 1 83 ? 10.214 -7.020 2.747 1.00 94.31 83 SER A C 1
ATOM 648 O O . SER A 1 83 ? 11.129 -7.846 2.775 1.00 94.31 83 SER A O 1
ATOM 650 N N . THR A 1 84 ? 8.969 -7.317 3.129 1.00 92.12 84 THR A N 1
ATOM 651 C CA . THR A 1 84 ? 8.555 -8.652 3.581 1.00 92.12 84 THR A CA 1
ATOM 652 C C . THR A 1 84 ? 8.802 -9.698 2.497 1.00 92.12 84 THR A C 1
ATOM 654 O O . THR A 1 84 ? 9.474 -10.699 2.748 1.00 92.12 84 THR A O 1
ATOM 657 N N . GLN A 1 85 ? 8.332 -9.448 1.272 1.00 89.88 85 GLN A N 1
ATOM 658 C CA . GLN A 1 85 ? 8.541 -10.353 0.139 1.00 89.88 85 GLN A CA 1
ATOM 659 C C . GLN A 1 85 ? 10.029 -10.569 -0.166 1.00 89.88 85 GLN A C 1
ATOM 661 O O . GLN A 1 85 ? 10.467 -11.706 -0.338 1.00 89.88 85 GLN A O 1
ATOM 666 N N . CYS A 1 86 ? 10.831 -9.503 -0.166 1.00 88.94 86 CYS A N 1
ATOM 667 C CA . CYS A 1 86 ? 12.276 -9.592 -0.364 1.00 88.94 86 CYS A CA 1
ATOM 668 C C . CYS A 1 86 ? 12.944 -10.457 0.718 1.00 88.94 86 CYS A C 1
ATOM 670 O O . CYS A 1 86 ? 13.751 -11.334 0.404 1.00 88.94 86 CYS A O 1
ATOM 672 N N . GLY A 1 87 ? 12.564 -10.273 1.987 1.00 89.88 87 GLY A N 1
ATOM 673 C CA . GLY A 1 87 ? 13.068 -11.070 3.105 1.00 89.88 87 GLY A CA 1
ATOM 674 C C . GLY A 1 87 ? 12.710 -12.557 3.007 1.00 89.88 87 GLY A C 1
ATOM 675 O O . GLY A 1 87 ? 13.542 -13.404 3.336 1.00 89.88 87 GLY A O 1
ATOM 676 N N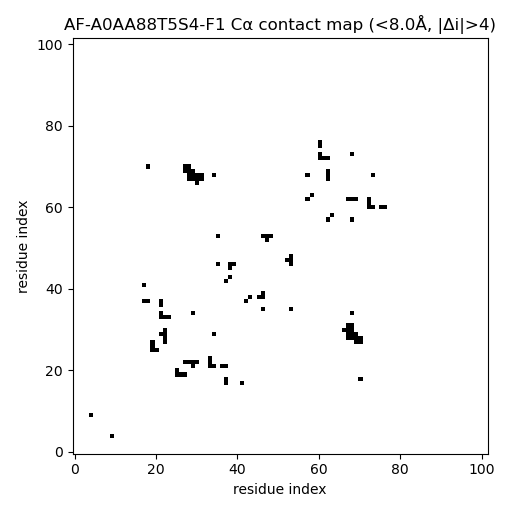 . LEU A 1 88 ? 11.512 -12.895 2.518 1.00 86.44 88 LEU A N 1
ATOM 677 C CA . LEU A 1 88 ? 11.112 -14.286 2.262 1.00 86.44 88 LEU A CA 1
ATOM 678 C C . LEU A 1 88 ? 11.986 -14.922 1.173 1.00 86.44 88 LEU A C 1
ATOM 680 O O . LEU A 1 88 ? 12.583 -15.973 1.404 1.00 86.44 88 LEU A O 1
ATOM 684 N N . LEU A 1 89 ? 12.177 -14.225 0.050 1.00 82.88 89 LEU A N 1
ATOM 685 C CA . LEU A 1 89 ? 13.033 -14.692 -1.047 1.00 82.88 89 LEU A CA 1
ATOM 686 C C . LEU A 1 89 ? 14.509 -14.852 -0.639 1.00 82.88 89 LEU A C 1
ATOM 688 O O . LEU A 1 89 ? 15.230 -15.666 -1.220 1.00 82.88 89 LEU A O 1
ATOM 692 N N . GLN A 1 90 ? 14.988 -14.084 0.345 1.00 75.88 90 GLN A N 1
ATOM 693 C CA . GLN A 1 90 ? 16.329 -14.260 0.914 1.00 75.88 90 GLN A CA 1
ATOM 694 C C . GLN A 1 90 ? 16.416 -15.485 1.834 1.00 75.88 90 GLN A C 1
ATOM 696 O O . GLN A 1 90 ? 17.418 -16.203 1.798 1.00 75.88 90 GLN A O 1
ATOM 701 N N . LYS A 1 91 ? 15.377 -15.757 2.633 1.00 63.22 91 LYS A N 1
ATOM 702 C CA . LYS A 1 91 ? 15.318 -16.929 3.522 1.00 63.22 91 LYS A CA 1
ATOM 703 C C . LYS A 1 91 ? 15.217 -18.241 2.745 1.00 63.22 91 LYS A C 1
ATOM 705 O O . LYS A 1 91 ? 15.900 -19.193 3.115 1.00 63.22 91 LYS A O 1
ATOM 710 N N . ASP A 1 92 ? 14.489 -18.269 1.629 1.00 57.47 92 ASP A N 1
ATOM 711 C CA . ASP A 1 92 ? 14.416 -19.449 0.751 1.00 57.47 92 ASP A CA 1
ATOM 712 C C . ASP A 1 92 ? 15.775 -19.826 0.134 1.00 57.47 92 ASP A C 1
ATOM 714 O O . ASP A 1 92 ? 16.038 -20.994 -0.142 1.00 57.47 92 ASP A O 1
ATOM 718 N N . LYS A 1 93 ? 16.705 -18.870 -0.002 1.00 54.84 93 LYS A N 1
ATOM 719 C CA . LYS A 1 93 ? 18.088 -19.148 -0.439 1.00 54.84 93 LYS A CA 1
ATOM 720 C C . LYS A 1 93 ? 18.990 -19.700 0.676 1.00 54.84 93 LYS A C 1
ATOM 722 O O . LYS A 1 93 ? 20.092 -20.162 0.380 1.00 54.84 93 LYS A O 1
ATOM 727 N N . SER A 1 94 ? 18.551 -19.643 1.936 1.00 53.09 94 SER A N 1
ATOM 728 C CA . SER A 1 94 ? 19.326 -20.025 3.127 1.00 53.09 94 SER A CA 1
ATOM 729 C C . SER A 1 94 ? 19.058 -21.462 3.597 1.00 53.09 94 SER A C 1
ATOM 731 O O . SER A 1 94 ? 19.906 -22.066 4.256 1.00 53.09 94 SER A O 1
ATOM 733 N N . VAL A 1 95 ? 17.925 -22.070 3.226 1.00 53.44 95 VAL A N 1
ATOM 734 C CA . VAL A 1 95 ? 17.589 -23.442 3.648 1.00 53.44 95 VAL A CA 1
ATOM 735 C C . VAL A 1 95 ? 18.307 -24.474 2.767 1.00 53.44 95 VAL A C 1
ATOM 737 O O . VAL A 1 95 ? 17.709 -25.181 1.962 1.00 53.44 95 VAL A O 1
ATOM 740 N N . LYS A 1 96 ? 19.626 -24.604 2.943 1.00 53.03 96 LYS A N 1
ATOM 741 C CA . LYS A 1 96 ? 20.338 -25.860 2.669 1.00 53.03 96 LYS A CA 1
ATOM 742 C C . LYS A 1 96 ? 20.277 -26.719 3.930 1.00 53.03 96 LYS A C 1
ATOM 744 O O . LYS A 1 96 ? 21.236 -26.783 4.694 1.00 53.03 96 LYS A O 1
ATOM 749 N N . CYS A 1 97 ? 19.143 -27.376 4.168 1.00 51.00 97 CYS A N 1
ATOM 750 C CA . CYS A 1 97 ? 19.088 -28.475 5.132 1.00 51.00 97 CYS A CA 1
ATOM 751 C C . CYS A 1 97 ? 19.848 -29.677 4.557 1.00 51.00 97 CYS A C 1
ATOM 753 O O . CYS A 1 97 ? 19.260 -30.574 3.960 1.00 51.00 97 CYS A O 1
ATOM 755 N N . THR A 1 98 ? 21.167 -29.709 4.749 1.00 48.78 98 THR A N 1
ATOM 756 C CA . THR A 1 98 ? 21.954 -30.940 4.629 1.00 48.78 98 THR A CA 1
ATOM 757 C C . THR A 1 98 ? 21.856 -31.692 5.954 1.00 48.78 98 THR A C 1
ATOM 759 O O . THR A 1 98 ? 22.796 -31.718 6.743 1.00 48.78 98 THR A O 1
ATOM 762 N N . CYS A 1 99 ? 20.703 -32.301 6.225 1.00 49.41 99 CYS A N 1
ATOM 763 C CA . CYS A 1 99 ? 20.643 -33.388 7.198 1.00 49.41 99 CYS A CA 1
ATOM 764 C C . CYS A 1 99 ? 21.173 -34.654 6.515 1.00 49.41 99 CYS A C 1
ATOM 766 O O . CYS A 1 99 ? 20.402 -35.492 6.058 1.00 49.41 99 CYS A O 1
ATOM 768 N N . LEU A 1 100 ? 22.500 -34.777 6.430 1.00 44.12 100 LEU A N 1
ATOM 769 C CA . LEU A 1 100 ? 23.140 -36.082 6.292 1.00 44.12 100 LEU A CA 1
ATOM 770 C C . LEU A 1 100 ? 23.096 -36.747 7.671 1.00 44.12 100 LEU A C 1
ATOM 772 O O . LEU A 1 100 ? 24.000 -36.589 8.484 1.00 44.12 100 LEU A O 1
ATOM 776 N N . LEU A 1 101 ? 21.991 -37.438 7.943 1.00 46.53 101 LEU A N 1
ATOM 777 C CA . LEU A 1 101 ? 22.007 -38.587 8.837 1.00 46.53 101 LEU A CA 1
ATOM 778 C C . LEU A 1 101 ? 22.242 -39.814 7.962 1.00 46.53 101 LEU A C 1
ATOM 780 O O . LEU A 1 101 ? 21.309 -40.275 7.307 1.00 46.53 101 LEU A O 1
ATOM 784 N N . LEU A 1 102 ? 23.491 -40.277 7.938 1.00 42.31 102 LEU A N 1
ATOM 785 C CA . LEU A 1 102 ? 23.908 -41.675 7.802 1.00 42.31 102 LEU A CA 1
ATOM 786 C C . LEU A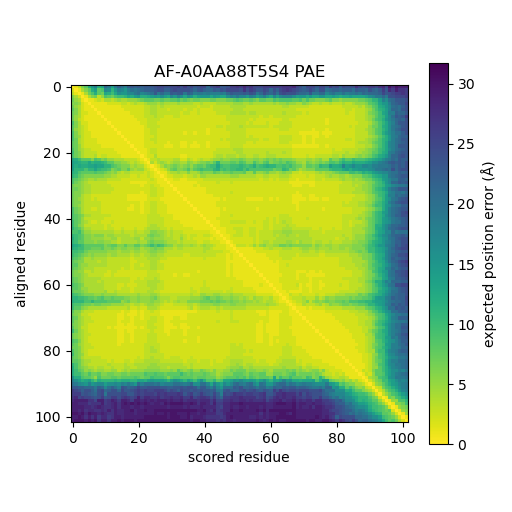 1 102 ? 25.367 -41.782 8.252 1.00 42.31 102 LEU A C 1
ATOM 788 O O . LEU A 1 102 ? 26.205 -41.048 7.682 1.00 42.31 102 LEU A O 1
#

Foldseek 3Di:
DPDDDDPVRVVVVCLVVLQLVLDPPSDQFAALVSVLVSCVPPPVVQRDPDPVSSVVLQVQLVPDPPDGHGSSSVVSVVVVVVVVVVVVVVVVVVPPPPPPDD

InterPro domains:
  IPR011992 EF-hand domain pair [SSF47473] (4-92)
  IPR013787 S100/CaBP-9k-type, calcium binding, subdomain [PF01023] (8-45)
  IPR013787 S100/CaBP-9k-type, calcium binding, subdomain [SM01394] (8-48)

Organism: Tachysurus vachellii (NCBI:txid175792)

Secondary structure (DSSP, 8-state):
------HHHHHHHHHHHHHHHTSTTS-SEE-HHHHHHHHHHH-TTT--SSHHHHHHHHHHTTPPTT--EEHHHHHHHHHHHHHHHHHHHHHHTT--------

Radius of gyration: 18.02 Å; Cα contacts (8 Å, |Δi|>4): 60; chains: 1; bounding box: 38×56×46 Å

Solvent-accessible surface area (backbone atoms only — not comparable to full-atom values): 6065 Å² total; per-residue (Å²): 130,80,85,82,74,51,74,68,57,48,50,53,50,48,57,55,48,54,59,38,68,41,18,98,75,65,43,81,42,24,48,72,64,38,45,53,53,41,28,54,72,79,38,58,90,76,41,59,95,48,70,66,53,43,54,51,50,39,52,77,31,66,45,57,89,98,53,50,44,36,63,72,30,51,46,47,50,53,49,50,54,51,50,52,53,51,52,50,64,54,50,70,74,63,71,74,82,79,78,80,84,126